Protein AF-A0A2N3AWU5-F1 (afdb_monomer)

Solvent-accessible surface area (backbone atoms only — not comparable to full-atom values): 9126 Å² total; per-residue (Å²): 116,73,63,78,88,82,87,80,88,85,87,76,92,36,63,52,53,75,45,28,89,83,68,40,27,58,44,68,70,24,52,54,48,39,48,56,48,49,51,52,50,41,50,51,36,56,78,71,67,60,81,89,78,91,39,78,36,46,66,54,46,66,69,16,78,52,20,68,60,54,52,53,60,41,43,76,60,76,43,68,68,44,73,47,54,71,67,56,50,32,52,50,56,42,49,52,49,28,29,72,36,54,77,45,69,53,71,44,73,49,78,43,55,68,30,25,26,36,24,35,32,46,86,62,41,76,68,63,72,50,78,29,78,61,2,68,70,42,49,62,69,46,50,74,67,45,70,73,44,24,52,56,49,48,55,65,57,74,107

pLDDT: mean 89.47, std 7.54, range [54.09, 98.12]

Nearest PDB structures (foldseek):
  8gtz-assembly1_A  TM=9.332E-01  e=5.824E-15  Zymomonas mobilis
  8gty-assembly1_A  TM=9.233E-01  e=9.836E-14  Zymomonas mobilis subsp. mobilis ZM4 = ATCC 31821
  6pc0-assembly1_A  TM=8.530E-01  e=5.676E-10  Helicobacter pylori G27
  1t6c-assembly1_A  TM=7.756E-01  e=9.342E-11  Aquifex aeolicus VF5
  1t6d-assembly2_B  TM=7.181E-01  e=3.303E-10  Aquifex aeolicus VF5

Secondary structure (DSSP, 8-state):
-PPPPPS--------TTTTHHHHSS--HHHHHHHHHHHHHHHHHHHHTT-----EEE-HHHHHSTTHHHHHHHHHTTT--EEEPPHHHHHHHHHHHHHHH-TT--EEEEEE-SS-EEEEEEETTEEEEEEEES--TTTHHHHTTTHHHHHHHHHHHHH-

Sequence (159 aa):
MRAPTVLLNEKVTAKLGRDIASTGRLADEAMALALRGLRRFALLLSDLGITDIETVATAAVRDAANGPEFVAQLQAIGLQPRVITGEQEALLSAHGVIGAFPQARGIVADLGGGSLELVRVSGGQTDSASTLPLGTLRLPDHRKGGRAEMDKSLDKAIR

Mean predicted aligned error: 5.69 Å

Radius of gyration: 17.68 Å; Cα contacts (8 Å, |Δi|>4): 243; chains: 1; bounding box: 48×20×42 Å

Foldseek 3Di:
DADDDDPDDDDFDLVQQQCCVPPLAGDPSSLVSVLVVLLVVLVVCVVVVPDDDAAEDEDSLVRHPCSVVSQVSSVVSPDNYDYDDLQVVLVVQQLVCCNNPVQDADWDWDAAQQWIKIWGDHNSDTDDIDIFRHHPSCLVVLCPPHDVSNVVVVVVRVD

Structure (mmCIF, N/CA/C/O backbone):
data_AF-A0A2N3AWU5-F1
#
_entry.id   AF-A0A2N3AWU5-F1
#
loop_
_atom_site.group_PDB
_atom_site.id
_atom_site.type_symbol
_atom_site.label_atom_id
_atom_site.label_alt_id
_atom_site.label_comp_id
_atom_site.label_asym_id
_atom_site.label_entity_id
_atom_site.label_seq_id
_atom_site.pdbx_PDB_ins_code
_atom_site.Cartn_x
_atom_site.Cartn_y
_atom_site.Cartn_z
_atom_site.occupancy
_atom_site.B_iso_or_equiv
_atom_site.auth_seq_id
_atom_site.auth_comp_id
_atom_site.auth_asym_id
_atom_site.auth_atom_id
_atom_site.pdbx_PDB_model_num
ATOM 1 N N . MET A 1 1 ? 3.331 2.533 22.662 1.00 54.09 1 MET A N 1
ATOM 2 C CA . MET A 1 1 ? 2.045 2.059 22.108 1.00 54.09 1 MET A CA 1
ATOM 3 C C . MET A 1 1 ? 2.256 0.621 21.651 1.00 54.09 1 MET A C 1
ATOM 5 O O . MET A 1 1 ? 3.306 0.362 21.082 1.00 54.09 1 MET A O 1
ATOM 9 N N . ARG A 1 2 ? 1.367 -0.319 21.993 1.00 67.44 2 ARG A N 1
ATOM 10 C CA . ARG A 1 2 ? 1.403 -1.695 21.461 1.00 67.44 2 ARG A CA 1
ATOM 11 C C . ARG A 1 2 ? 0.393 -1.791 20.323 1.00 67.44 2 ARG A C 1
ATOM 13 O O . ARG A 1 2 ? -0.640 -1.128 20.403 1.00 67.44 2 ARG A O 1
ATOM 20 N N . ALA A 1 3 ? 0.689 -2.597 19.306 1.00 77.38 3 ALA A N 1
ATOM 21 C CA . ALA A 1 3 ? -0.260 -2.894 18.239 1.00 77.38 3 ALA A CA 1
ATOM 22 C C . ALA A 1 3 ? -1.611 -3.376 18.823 1.00 77.38 3 ALA A C 1
ATOM 24 O O . ALA A 1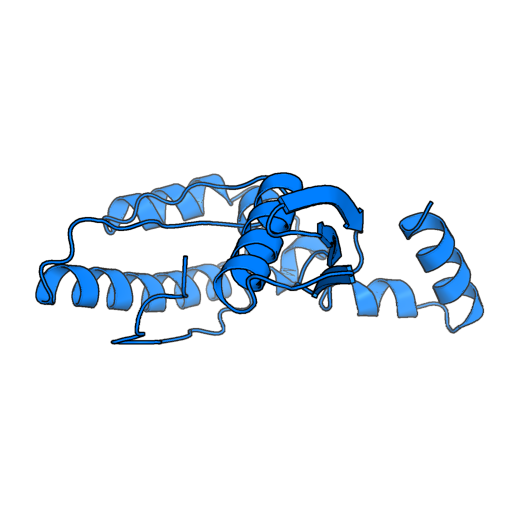 3 ? -1.606 -4.154 19.785 1.00 77.38 3 ALA A O 1
ATOM 25 N N . PRO A 1 4 ? -2.751 -2.904 18.288 1.00 85.31 4 PRO A N 1
ATOM 26 C CA . PRO A 1 4 ? -4.070 -3.308 18.761 1.00 85.31 4 PRO A CA 1
ATOM 27 C C . PRO A 1 4 ? -4.334 -4.794 18.486 1.00 85.31 4 PRO A C 1
ATOM 29 O O . PRO A 1 4 ? -3.723 -5.405 17.606 1.00 85.31 4 PRO A O 1
ATOM 32 N N . THR A 1 5 ? -5.270 -5.385 19.230 1.00 90.25 5 THR A N 1
ATOM 33 C CA . THR A 1 5 ? -5.738 -6.750 18.963 1.00 90.25 5 THR A CA 1
ATOM 34 C C . THR A 1 5 ? -6.504 -6.791 17.644 1.00 90.25 5 THR A C 1
ATOM 36 O O . THR A 1 5 ? -7.448 -6.032 17.437 1.00 90.25 5 THR A O 1
ATOM 39 N N . VAL A 1 6 ? -6.117 -7.710 16.762 1.00 92.25 6 VAL A N 1
ATOM 40 C CA . VAL A 1 6 ? -6.787 -7.926 15.477 1.00 92.25 6 VAL A CA 1
ATOM 41 C C . VAL A 1 6 ? -8.029 -8.791 15.692 1.00 92.25 6 VAL A C 1
ATOM 43 O O . VAL A 1 6 ? -7.907 -9.941 16.106 1.00 92.25 6 VAL A O 1
ATOM 46 N N . LEU A 1 7 ? -9.214 -8.245 15.403 1.00 93.44 7 LEU A N 1
ATOM 47 C CA . LEU A 1 7 ? -10.487 -8.981 15.469 1.00 93.44 7 LEU A CA 1
ATOM 48 C C . LEU A 1 7 ? -10.808 -9.713 14.159 1.00 93.44 7 LEU A C 1
ATOM 50 O O . LEU A 1 7 ? -11.273 -10.849 14.180 1.00 93.44 7 LEU A O 1
ATOM 54 N N . LEU A 1 8 ? -10.538 -9.072 13.020 1.00 92.94 8 LEU A N 1
ATOM 55 C CA . LEU A 1 8 ? -10.765 -9.613 11.683 1.00 92.94 8 LEU A CA 1
ATOM 56 C C . LEU A 1 8 ? -9.601 -9.217 10.771 1.00 92.94 8 LEU A C 1
ATOM 58 O O . LEU A 1 8 ? -9.106 -8.094 10.845 1.00 92.94 8 LEU A O 1
ATOM 62 N N . ASN A 1 9 ? -9.175 -10.133 9.902 1.00 94.75 9 ASN A N 1
ATOM 63 C CA . ASN A 1 9 ? -8.168 -9.869 8.879 1.00 94.75 9 ASN A CA 1
ATOM 64 C C . ASN A 1 9 ? -8.546 -10.613 7.5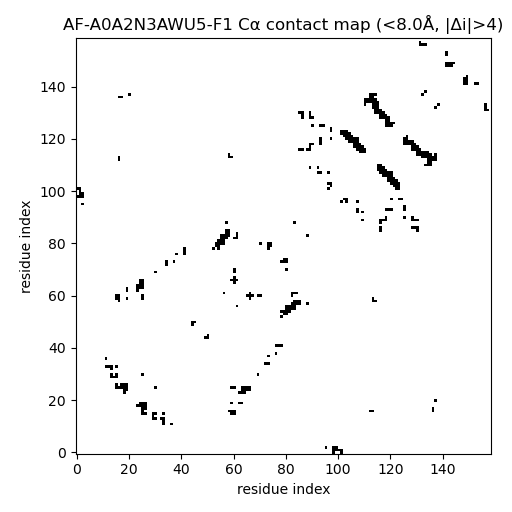91 1.00 94.75 9 ASN A C 1
ATOM 66 O O . ASN A 1 9 ? -8.589 -11.843 7.580 1.00 94.75 9 ASN A O 1
ATOM 70 N N . GLU A 1 10 ? -8.832 -9.876 6.519 1.00 94.94 10 GLU A N 1
ATOM 71 C CA . GLU A 1 10 ? -9.229 -10.427 5.219 1.00 94.94 10 GLU A CA 1
ATOM 72 C C . GLU A 1 10 ? -8.371 -9.809 4.103 1.00 94.94 10 GLU A C 1
ATOM 74 O O . GLU A 1 10 ? -7.988 -8.641 4.164 1.00 94.94 10 GLU A O 1
ATOM 79 N N . LYS A 1 11 ? -8.045 -10.593 3.066 1.00 95.50 11 LYS A N 1
ATOM 80 C CA . LYS A 1 11 ? -7.190 -10.161 1.950 1.00 95.50 11 LYS A CA 1
ATOM 81 C C . LYS A 1 11 ? -7.748 -10.620 0.608 1.00 95.50 11 LYS A C 1
ATOM 83 O O . LYS A 1 11 ? -7.994 -11.805 0.405 1.00 95.50 11 LYS A O 1
ATOM 88 N N . VAL A 1 12 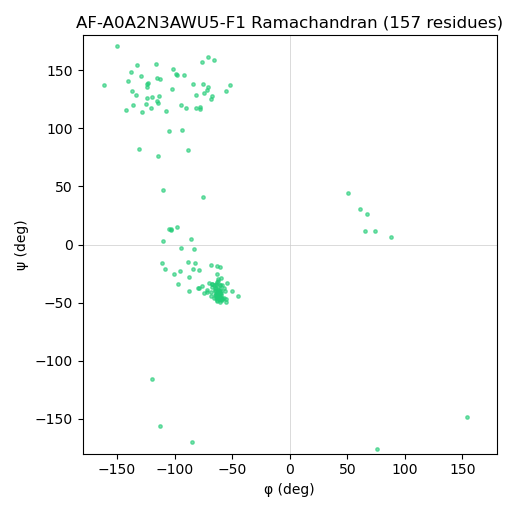? -7.811 -9.695 -0.354 1.00 94.69 12 VAL A N 1
ATOM 89 C CA . VAL A 1 12 ? -8.108 -9.983 -1.767 1.00 94.69 12 VAL A CA 1
ATOM 90 C C . VAL A 1 12 ? -6.887 -9.663 -2.627 1.00 94.69 12 VAL A C 1
ATOM 92 O O . VAL A 1 12 ? -6.405 -8.534 -2.665 1.00 94.69 12 VAL A O 1
ATOM 95 N N . THR A 1 13 ? -6.377 -10.660 -3.353 1.00 92.94 13 THR A N 1
ATOM 96 C CA . THR A 1 13 ? -5.208 -10.486 -4.232 1.00 92.94 13 THR A CA 1
ATOM 97 C C . THR A 1 13 ? -5.654 -10.038 -5.625 1.00 92.94 13 THR A C 1
ATOM 99 O O . THR A 1 13 ? -5.764 -10.849 -6.539 1.00 92.94 13 THR A O 1
ATOM 102 N N . ALA A 1 14 ? -5.915 -8.738 -5.790 1.00 90.50 14 ALA A N 1
ATOM 103 C CA . ALA A 1 14 ? -6.410 -8.176 -7.053 1.00 90.50 14 ALA A CA 1
ATOM 104 C C . ALA A 1 14 ? -5.318 -7.899 -8.105 1.00 90.50 14 ALA A C 1
ATOM 106 O O . ALA A 1 14 ? -5.630 -7.713 -9.276 1.00 90.50 14 ALA A O 1
ATOM 107 N N . LYS A 1 15 ? -4.039 -7.871 -7.694 1.00 87.69 15 LYS A N 1
ATOM 108 C CA . LYS A 1 15 ? -2.887 -7.524 -8.552 1.00 87.69 15 LYS A CA 1
ATOM 109 C C . LYS A 1 15 ? -3.092 -6.205 -9.320 1.00 87.69 15 LYS A C 1
ATOM 111 O O . LYS A 1 15 ? -2.780 -6.117 -10.503 1.00 87.69 15 LYS A O 1
ATOM 116 N N . LEU A 1 16 ? -3.594 -5.179 -8.627 1.00 88.56 16 LEU A N 1
ATOM 117 C CA . LEU A 1 16 ? -4.016 -3.900 -9.214 1.00 88.56 16 LEU A CA 1
ATOM 118 C C . LEU A 1 16 ? -2.915 -3.214 -10.047 1.00 88.56 16 LEU A C 1
ATOM 120 O O . LEU A 1 16 ? -3.203 -2.605 -11.068 1.00 88.56 16 LEU A O 1
ATOM 124 N N . GLY A 1 17 ? -1.648 -3.376 -9.650 1.00 84.75 17 GLY A N 1
ATOM 125 C CA . GLY A 1 17 ? -0.497 -2.779 -10.331 1.00 84.75 17 GLY A CA 1
ATOM 126 C C . GLY A 1 17 ? 0.099 -3.563 -11.505 1.00 84.75 17 GLY A C 1
ATOM 127 O O . GLY A 1 17 ? 1.136 -3.146 -12.010 1.00 84.75 17 GLY A O 1
ATOM 128 N N . ARG A 1 18 ? -0.487 -4.696 -11.924 1.00 81.75 18 ARG A N 1
ATOM 129 C CA . ARG A 1 18 ? 0.160 -5.627 -12.875 1.00 81.75 18 ARG A CA 1
ATOM 130 C C . ARG A 1 18 ? 0.494 -5.014 -14.245 1.00 81.75 18 ARG A C 1
ATOM 132 O O . ARG A 1 18 ? 1.565 -5.296 -14.766 1.00 81.75 18 ARG A O 1
ATOM 139 N N . ASP A 1 19 ? -0.382 -4.161 -14.780 1.00 83.56 19 ASP A N 1
ATOM 140 C CA . ASP A 1 19 ? -0.289 -3.650 -16.159 1.00 83.56 19 ASP A CA 1
ATOM 141 C C . ASP A 1 19 ? 0.088 -2.161 -16.209 1.00 83.56 19 ASP A C 1
ATOM 143 O O . ASP A 1 19 ? 0.181 -1.572 -17.283 1.00 83.56 19 ASP A O 1
ATOM 147 N N . ILE A 1 20 ? 0.343 -1.527 -15.059 1.00 84.31 20 ILE A N 1
ATOM 148 C CA . ILE A 1 20 ? 0.645 -0.088 -15.000 1.00 84.31 20 ILE A CA 1
ATOM 149 C C . ILE A 1 20 ? 1.960 0.222 -15.715 1.00 84.31 20 ILE A C 1
ATOM 151 O O . ILE A 1 20 ? 2.051 1.222 -16.418 1.00 84.31 20 ILE A O 1
ATOM 155 N N . ALA A 1 21 ? 2.974 -0.636 -15.570 1.00 78.06 21 ALA A N 1
ATOM 156 C CA . ALA A 1 21 ? 4.283 -0.408 -16.181 1.00 78.06 21 ALA A CA 1
ATOM 157 C C . ALA A 1 21 ? 4.223 -0.366 -17.720 1.00 78.06 21 ALA A C 1
ATOM 159 O O . ALA A 1 21 ? 5.001 0.356 -18.337 1.00 78.06 21 ALA A O 1
ATOM 160 N N . SER A 1 22 ? 3.300 -1.115 -18.331 1.00 82.94 22 SER A N 1
ATOM 161 C CA . SER A 1 22 ? 3.139 -1.193 -19.786 1.00 82.94 22 SER A CA 1
ATOM 162 C C . SER A 1 22 ? 2.053 -0.262 -20.329 1.00 82.94 22 SER A C 1
ATOM 164 O O . SER A 1 22 ? 2.198 0.250 -21.435 1.00 82.94 22 SER A O 1
ATOM 166 N N . THR A 1 23 ? 0.973 -0.035 -19.577 1.00 89.50 23 THR A N 1
ATOM 167 C CA . THR A 1 23 ? -0.216 0.689 -20.064 1.00 89.50 23 THR A CA 1
ATOM 168 C C . THR A 1 23 ? -0.421 2.058 -19.420 1.00 89.50 23 THR A C 1
ATOM 170 O O . THR A 1 23 ? -1.221 2.851 -19.912 1.00 89.50 23 THR A O 1
ATOM 173 N N . GLY A 1 24 ? 0.244 2.336 -18.295 1.00 89.81 24 GLY A N 1
ATOM 174 C CA . GLY A 1 24 ? -0.024 3.512 -17.463 1.00 89.81 24 GLY A CA 1
ATOM 175 C C . GLY A 1 24 ? -1.415 3.512 -16.817 1.00 89.81 24 GLY A C 1
ATOM 176 O O . GLY A 1 24 ? -1.857 4.545 -16.316 1.00 89.81 24 GLY A O 1
ATOM 177 N N . ARG A 1 25 ? -2.140 2.386 -16.853 1.00 95.44 25 ARG A N 1
ATOM 178 C CA . ARG A 1 25 ? -3.528 2.269 -16.392 1.00 95.44 25 ARG A CA 1
ATOM 179 C C . ARG A 1 25 ? -3.716 1.041 -15.507 1.00 95.44 25 ARG A C 1
ATOM 181 O O . ARG A 1 25 ? -2.998 0.048 -15.611 1.00 95.44 25 ARG A O 1
ATOM 188 N N . LEU A 1 26 ? -4.717 1.113 -14.637 1.00 94.25 26 LEU A N 1
ATOM 189 C CA . LEU A 1 26 ? -5.273 -0.045 -13.953 1.00 94.25 26 LEU A CA 1
ATOM 190 C C . LEU A 1 26 ? -6.069 -0.874 -14.962 1.00 94.25 26 LEU A C 1
ATOM 192 O O . LEU A 1 26 ? -6.886 -0.318 -15.696 1.00 94.25 26 LEU A O 1
ATOM 196 N N . ALA A 1 27 ? -5.854 -2.188 -14.973 1.00 93.88 27 ALA A N 1
ATOM 197 C CA . ALA A 1 27 ? -6.636 -3.094 -15.804 1.00 93.88 27 ALA A CA 1
ATOM 198 C C . ALA A 1 27 ? -8.068 -3.239 -15.270 1.00 93.88 27 ALA A C 1
ATOM 200 O O . ALA A 1 27 ? -8.261 -3.466 -14.071 1.00 93.88 27 ALA A O 1
ATOM 201 N N . ASP A 1 28 ? -9.056 -3.195 -16.164 1.00 94.88 28 ASP A N 1
ATOM 202 C CA . ASP A 1 28 ? -10.483 -3.228 -15.811 1.00 94.88 28 ASP A CA 1
ATOM 203 C C . ASP A 1 28 ? -10.849 -4.465 -14.978 1.00 94.88 28 ASP A C 1
ATOM 205 O O . ASP A 1 28 ? -11.568 -4.380 -13.983 1.00 94.88 28 ASP A O 1
ATOM 209 N N . GLU A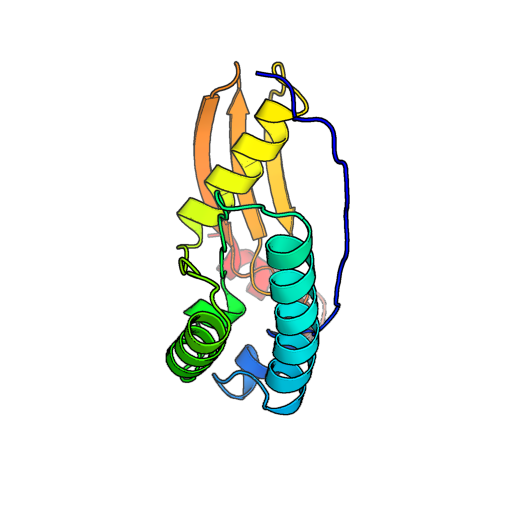 1 29 ? -10.287 -5.626 -15.317 1.00 95.25 29 GLU A N 1
ATOM 210 C CA . GLU A 1 29 ? -10.508 -6.875 -14.579 1.00 95.25 29 GLU A CA 1
ATOM 211 C C . GLU A 1 29 ? -9.953 -6.811 -13.148 1.00 95.25 29 GLU A C 1
ATOM 213 O O . GLU A 1 29 ? -10.560 -7.349 -12.215 1.00 95.25 29 GLU A O 1
ATOM 218 N N . ALA A 1 30 ? -8.802 -6.152 -12.965 1.00 93.88 30 ALA A N 1
ATOM 219 C CA . ALA A 1 30 ? -8.166 -5.981 -11.664 1.00 93.88 30 ALA A CA 1
ATOM 220 C C . ALA A 1 30 ? -8.947 -4.980 -10.800 1.00 93.88 30 ALA A C 1
ATOM 222 O O . ALA A 1 30 ? -9.177 -5.252 -9.619 1.00 93.88 30 ALA A O 1
ATOM 223 N N . MET A 1 31 ? -9.424 -3.878 -11.394 1.00 96.56 31 MET A N 1
ATOM 224 C CA . MET A 1 31 ? -10.337 -2.934 -10.738 1.00 96.56 31 MET A CA 1
ATOM 225 C C . MET A 1 31 ? -11.638 -3.623 -10.326 1.00 96.56 31 MET A C 1
ATOM 227 O O . MET A 1 31 ? -12.044 -3.518 -9.171 1.00 96.56 31 MET A O 1
ATOM 231 N N . ALA A 1 32 ? -12.260 -4.394 -11.223 1.00 96.50 32 ALA A N 1
ATOM 232 C CA . ALA A 1 32 ? -13.498 -5.110 -10.934 1.00 96.50 32 ALA A CA 1
ATOM 233 C C . ALA A 1 32 ? -13.323 -6.130 -9.798 1.00 96.50 32 ALA A C 1
ATOM 235 O O . ALA A 1 32 ? -14.190 -6.249 -8.930 1.00 96.50 32 ALA A O 1
ATOM 236 N N . LEU A 1 33 ? -12.203 -6.861 -9.770 1.00 97.06 33 LEU A N 1
ATOM 237 C CA . LEU A 1 33 ? -11.888 -7.798 -8.689 1.00 97.06 33 LEU A CA 1
ATOM 238 C C . LEU A 1 33 ? -11.655 -7.079 -7.352 1.00 97.06 33 LEU A C 1
ATOM 240 O O . LEU A 1 33 ? -12.213 -7.501 -6.338 1.00 97.06 33 LEU A O 1
ATOM 244 N N . ALA A 1 34 ? -10.880 -5.991 -7.350 1.00 96.75 34 ALA A N 1
ATOM 245 C CA . ALA A 1 34 ? -10.649 -5.180 -6.157 1.00 96.75 34 ALA A CA 1
ATOM 246 C C . ALA A 1 34 ? -11.959 -4.587 -5.620 1.00 96.75 34 ALA A C 1
ATOM 248 O O . ALA A 1 34 ? -12.246 -4.706 -4.431 1.00 96.75 34 ALA A O 1
ATOM 249 N N . LEU A 1 35 ? -12.794 -4.027 -6.499 1.00 97.50 35 LEU A N 1
ATOM 250 C CA . LEU A 1 35 ? -14.066 -3.409 -6.135 1.00 97.50 35 LEU A CA 1
ATOM 251 C C . LEU A 1 35 ? -15.055 -4.423 -5.548 1.00 97.50 35 LEU A C 1
ATOM 253 O O . LEU A 1 35 ? -15.755 -4.105 -4.591 1.00 97.50 35 LEU A O 1
ATOM 257 N N . ARG A 1 36 ? -15.097 -5.662 -6.063 1.00 97.62 36 ARG A N 1
ATOM 258 C CA . ARG A 1 36 ? -15.898 -6.738 -5.448 1.00 97.62 36 ARG A CA 1
ATOM 259 C C . ARG A 1 36 ? -15.454 -7.028 -4.013 1.00 97.62 36 ARG A C 1
ATOM 261 O O . ARG A 1 36 ? -16.306 -7.141 -3.136 1.00 97.62 36 ARG A O 1
ATOM 268 N N . GLY A 1 37 ? -14.145 -7.121 -3.773 1.00 97.69 37 GLY A N 1
ATOM 269 C CA . GLY A 1 37 ? -13.592 -7.322 -2.431 1.00 97.69 37 GLY A CA 1
ATOM 270 C C . GLY A 1 37 ? -13.900 -6.161 -1.487 1.00 97.69 37 GLY A C 1
ATOM 271 O O . GLY A 1 37 ? -14.404 -6.364 -0.387 1.00 97.69 37 GLY A O 1
ATOM 272 N N . LEU A 1 38 ? -13.678 -4.931 -1.948 1.00 97.75 38 LEU A N 1
ATOM 273 C CA . LEU A 1 38 ? -13.888 -3.724 -1.148 1.00 97.75 38 LEU A CA 1
ATOM 274 C C . LEU A 1 38 ? -15.367 -3.470 -0.836 1.00 97.75 38 LEU A C 1
ATOM 276 O O . LEU A 1 38 ? -15.677 -3.044 0.270 1.00 97.75 38 LEU A O 1
ATOM 280 N N . ARG A 1 39 ? -16.294 -3.810 -1.744 1.00 97.81 39 ARG A N 1
ATOM 281 C CA . ARG A 1 39 ? -17.740 -3.799 -1.450 1.00 97.81 39 ARG A CA 1
ATOM 282 C C . ARG A 1 39 ? -18.091 -4.735 -0.303 1.00 97.81 39 ARG A C 1
ATOM 284 O O . ARG A 1 39 ? -18.851 -4.357 0.579 1.00 97.81 39 ARG A O 1
ATOM 291 N N . ARG A 1 40 ? -17.522 -5.941 -0.295 1.00 97.44 40 ARG A N 1
ATOM 292 C CA . ARG A 1 40 ? -17.702 -6.879 0.815 1.00 97.44 40 ARG A CA 1
ATOM 293 C C . ARG A 1 40 ? -17.142 -6.306 2.120 1.00 97.44 40 ARG A C 1
ATOM 295 O O . ARG A 1 40 ? -17.804 -6.424 3.142 1.00 97.44 40 ARG A O 1
ATOM 302 N N . PHE A 1 41 ? -15.974 -5.664 2.092 1.00 97.25 41 PHE A N 1
ATOM 303 C CA . PHE A 1 41 ? -15.400 -5.044 3.292 1.00 97.25 41 PHE A CA 1
ATOM 304 C C . PHE A 1 41 ? -16.270 -3.895 3.81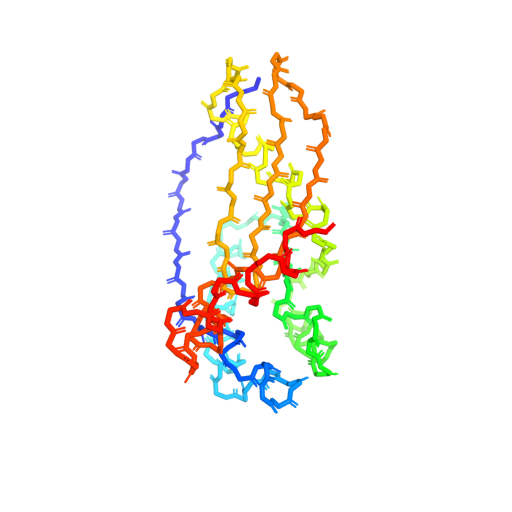0 1.00 97.25 41 PHE A C 1
ATOM 306 O O . PHE A 1 41 ? -16.533 -3.840 5.005 1.00 97.25 41 PHE A O 1
ATOM 313 N N . ALA A 1 42 ? -16.774 -3.032 2.924 1.00 96.94 42 ALA A N 1
ATOM 314 C CA . ALA A 1 42 ? -17.684 -1.947 3.291 1.00 96.94 42 ALA A CA 1
ATOM 315 C C . ALA A 1 42 ? -18.978 -2.471 3.940 1.00 96.94 42 ALA A C 1
ATOM 317 O O . ALA A 1 42 ? -19.407 -1.938 4.960 1.00 96.94 42 ALA A O 1
ATOM 318 N N . LEU A 1 43 ? -19.555 -3.556 3.406 1.00 96.56 43 LEU A N 1
ATOM 319 C CA . LEU A 1 43 ? -20.714 -4.221 4.011 1.00 96.56 43 LEU A CA 1
ATOM 320 C C . LEU A 1 43 ? -20.395 -4.762 5.411 1.00 96.56 43 LEU A C 1
ATOM 322 O O . LEU A 1 43 ? -21.142 -4.495 6.342 1.00 96.56 43 LEU A O 1
ATOM 326 N N . LEU A 1 44 ? -19.261 -5.451 5.585 1.00 96.50 44 LEU A N 1
ATOM 327 C CA . LEU A 1 44 ? -18.850 -5.969 6.896 1.00 96.50 44 LEU A CA 1
ATOM 328 C C . LEU A 1 44 ? -18.643 -4.851 7.925 1.00 96.50 44 LEU A C 1
ATOM 330 O O . LEU A 1 44 ? -19.069 -4.989 9.067 1.00 96.50 44 LEU A O 1
ATOM 334 N N . LEU A 1 45 ? -18.000 -3.747 7.533 1.00 96.12 45 LEU A N 1
ATOM 335 C CA . LEU A 1 45 ? -17.791 -2.594 8.413 1.00 96.12 45 LEU A CA 1
ATOM 336 C C . LEU A 1 45 ? -19.127 -1.962 8.825 1.00 96.12 45 LEU A C 1
ATOM 338 O O . LEU A 1 45 ? -19.313 -1.659 10.002 1.00 96.12 45 LEU A O 1
ATOM 342 N N . SER A 1 46 ? -20.066 -1.835 7.881 1.00 95.75 46 SER A N 1
ATOM 343 C CA . SER A 1 46 ? -21.422 -1.342 8.142 1.00 95.75 46 SER A CA 1
ATOM 344 C C . SER A 1 46 ? -22.202 -2.266 9.082 1.00 95.75 46 SER A C 1
ATOM 346 O O . SER A 1 46 ? -22.776 -1.791 10.058 1.00 95.75 46 SER A O 1
ATOM 348 N N . ASP A 1 47 ? -22.206 -3.577 8.825 1.00 96.50 47 ASP A N 1
ATOM 349 C CA . ASP A 1 47 ? -22.933 -4.567 9.634 1.00 96.50 47 ASP A CA 1
ATOM 350 C C . ASP A 1 47 ? -22.402 -4.639 11.074 1.00 96.50 47 ASP A C 1
ATOM 352 O O . ASP A 1 47 ? -23.158 -4.880 12.015 1.00 96.50 47 ASP A O 1
ATOM 356 N N . LEU A 1 48 ? -21.102 -4.397 11.259 1.00 96.12 48 LEU A N 1
ATOM 357 C CA . LEU A 1 48 ? -20.454 -4.332 12.571 1.00 96.12 48 LEU A CA 1
ATOM 358 C C . LEU A 1 48 ? -20.586 -2.958 13.253 1.00 96.12 48 LEU A C 1
ATOM 360 O O . LEU A 1 48 ? -20.127 -2.804 14.384 1.00 96.12 48 LEU A O 1
ATOM 364 N N . GLY A 1 49 ? -21.186 -1.962 12.592 1.00 96.56 49 GLY A N 1
ATOM 365 C CA . GLY A 1 49 ? -21.341 -0.607 13.128 1.00 96.56 49 GLY A CA 1
ATOM 366 C C . GLY A 1 49 ? -20.022 0.159 13.289 1.00 96.56 49 GLY A C 1
ATOM 367 O O . GLY A 1 49 ? -19.928 1.039 14.144 1.00 96.56 49 GLY A O 1
ATOM 368 N N . ILE A 1 50 ? -18.992 -0.174 12.505 1.00 96.56 50 ILE A N 1
ATOM 369 C CA . ILE A 1 50 ? -17.692 0.506 12.545 1.00 96.56 50 ILE A CA 1
ATOM 370 C C . ILE A 1 50 ? -17.793 1.832 11.790 1.00 96.56 50 ILE A C 1
ATOM 372 O O . ILE A 1 50 ? -18.051 1.851 10.590 1.00 96.56 50 ILE A O 1
ATOM 376 N N . THR A 1 51 ? -17.566 2.943 12.490 1.00 93.88 51 THR A N 1
ATOM 377 C CA . THR A 1 51 ? -17.663 4.298 11.916 1.00 93.88 51 THR A CA 1
ATOM 378 C C . THR A 1 51 ? -16.314 4.986 11.727 1.00 93.88 51 THR A C 1
ATOM 380 O O . THR A 1 51 ? -16.220 5.920 10.937 1.00 93.88 51 THR A O 1
ATOM 383 N N . ASP A 1 52 ? -15.281 4.552 12.452 1.00 95.88 52 ASP A N 1
ATOM 384 C CA . ASP A 1 52 ? -13.917 5.068 12.321 1.00 95.88 52 ASP A CA 1
ATOM 385 C C . ASP A 1 52 ? -13.140 4.185 11.336 1.00 95.88 52 ASP A C 1
ATOM 387 O O . ASP A 1 52 ? -12.734 3.066 11.664 1.00 95.88 52 ASP A O 1
ATOM 391 N N . ILE A 1 53 ? -13.047 4.643 10.085 1.00 96.06 53 ILE A N 1
ATOM 392 C CA . ILE A 1 53 ? -12.520 3.867 8.960 1.00 96.06 53 ILE A CA 1
ATOM 393 C C . ILE A 1 53 ? -11.441 4.681 8.251 1.00 96.06 53 ILE A C 1
ATOM 395 O O . ILE A 1 53 ? -11.728 5.660 7.565 1.00 96.06 53 ILE A O 1
ATOM 399 N N . GLU A 1 54 ? -10.206 4.194 8.311 1.00 95.69 54 GLU A N 1
ATOM 400 C CA . GLU A 1 54 ? -9.109 4.682 7.478 1.00 95.69 54 GLU A CA 1
ATOM 401 C C . GLU A 1 54 ? -8.979 3.806 6.227 1.00 95.69 54 GLU A C 1
ATOM 403 O O . GLU A 1 54 ? -8.740 2.600 6.309 1.00 95.69 54 GLU A O 1
ATOM 408 N N . THR A 1 55 ? -9.120 4.412 5.046 1.00 96.69 55 THR A N 1
ATOM 409 C CA . THR A 1 55 ? -8.868 3.747 3.759 1.00 96.69 55 THR A CA 1
ATOM 410 C C . THR A 1 55 ? -7.667 4.395 3.085 1.00 96.69 55 THR A C 1
ATOM 412 O O . THR A 1 55 ? -7.629 5.609 2.899 1.00 96.69 55 THR A O 1
ATOM 415 N N . VAL A 1 56 ? -6.690 3.591 2.674 1.00 95.88 56 VAL A N 1
ATOM 416 C CA . VAL A 1 56 ? -5.447 4.073 2.057 1.00 95.88 56 VAL A CA 1
ATOM 417 C C . VAL A 1 56 ? -5.251 3.421 0.692 1.00 95.88 56 VAL A C 1
ATOM 419 O O . VAL A 1 56 ? -5.480 2.223 0.527 1.00 95.88 56 VAL A O 1
ATOM 422 N N . ALA A 1 57 ? -4.810 4.212 -0.285 1.00 94.06 57 ALA A N 1
ATOM 423 C CA . ALA A 1 57 ? -4.434 3.754 -1.617 1.00 94.06 57 ALA A CA 1
ATOM 424 C C . ALA A 1 57 ? -2.993 4.176 -1.939 1.00 94.06 57 ALA A C 1
ATOM 426 O O . ALA A 1 57 ? -2.596 5.311 -1.677 1.00 94.06 57 ALA A O 1
ATOM 427 N N . THR A 1 58 ? -2.210 3.260 -2.507 1.00 90.25 58 THR A N 1
ATOM 428 C CA . THR A 1 58 ? -0.757 3.422 -2.676 1.00 90.25 58 THR A CA 1
ATOM 429 C C . THR A 1 58 ? -0.359 3.554 -4.151 1.00 90.25 58 THR A C 1
ATOM 431 O O . THR A 1 58 ? -1.173 3.958 -4.989 1.00 90.25 58 THR A O 1
ATOM 434 N N . ALA A 1 59 ? 0.895 3.220 -4.481 1.00 85.88 59 ALA A N 1
ATOM 435 C CA . ALA A 1 59 ? 1.523 3.431 -5.785 1.00 85.88 59 ALA A CA 1
ATOM 436 C C . ALA A 1 59 ? 0.663 3.048 -6.995 1.00 85.88 59 ALA A C 1
ATOM 438 O O . ALA A 1 59 ? 0.564 3.822 -7.940 1.00 85.88 59 ALA A O 1
ATOM 439 N N . ALA A 1 60 ? -0.015 1.897 -6.965 1.00 88.56 60 ALA A N 1
ATOM 440 C CA . ALA A 1 60 ? -0.807 1.456 -8.111 1.00 88.56 60 ALA A CA 1
ATOM 441 C C . ALA A 1 60 ? -1.933 2.443 -8.474 1.00 88.56 60 ALA A C 1
ATOM 443 O O . ALA A 1 60 ? -2.147 2.741 -9.642 1.00 88.56 60 ALA A O 1
ATOM 444 N N . VAL A 1 61 ? -2.646 2.969 -7.478 1.00 93.94 61 VAL A N 1
ATOM 445 C CA . VAL A 1 61 ? -3.741 3.921 -7.715 1.00 93.94 61 VAL A CA 1
ATOM 446 C C . VAL A 1 61 ? -3.190 5.317 -7.992 1.00 93.94 61 VAL A C 1
ATOM 448 O O . VAL A 1 61 ? -3.726 6.018 -8.841 1.00 93.94 61 VAL A O 1
ATOM 451 N N . ARG A 1 62 ? -2.110 5.711 -7.310 1.00 92.44 62 ARG A N 1
ATOM 452 C CA . ARG A 1 62 ? -1.461 7.015 -7.493 1.00 92.44 62 ARG A CA 1
ATOM 453 C C . ARG A 1 62 ? -0.887 7.199 -8.899 1.00 92.44 62 ARG A C 1
ATOM 455 O O . ARG A 1 62 ? -1.037 8.269 -9.475 1.00 92.44 62 ARG A O 1
ATOM 462 N N . ASP A 1 63 ? -0.221 6.173 -9.421 1.00 89.12 63 ASP A N 1
ATOM 463 C CA . ASP A 1 63 ? 0.575 6.277 -10.647 1.00 89.12 63 ASP A CA 1
ATOM 464 C C . ASP A 1 63 ? -0.260 6.003 -11.916 1.00 89.12 63 ASP A C 1
ATOM 466 O O . ASP A 1 63 ? 0.178 6.302 -13.027 1.00 89.12 63 ASP A O 1
ATOM 470 N N . ALA A 1 64 ? -1.456 5.422 -11.780 1.00 93.31 64 ALA A N 1
ATOM 471 C CA . ALA A 1 64 ? -2.312 5.083 -12.912 1.00 93.31 64 ALA A CA 1
ATOM 472 C C . ALA A 1 64 ? -3.166 6.269 -13.386 1.00 93.31 64 ALA A C 1
ATOM 474 O O . ALA A 1 64 ? -3.818 6.947 -12.593 1.00 93.31 64 ALA A O 1
ATOM 475 N N . ALA A 1 65 ? -3.278 6.447 -14.705 1.00 96.38 65 ALA A N 1
ATOM 476 C CA . ALA A 1 65 ? -4.070 7.523 -15.306 1.00 96.38 65 ALA A CA 1
ATOM 477 C C . ALA A 1 65 ? -5.576 7.446 -14.968 1.00 96.38 65 ALA A C 1
ATOM 479 O O . ALA A 1 65 ? -6.246 8.472 -14.898 1.00 96.38 65 ALA A O 1
ATOM 480 N N . ASN A 1 66 ? -6.113 6.241 -14.742 1.00 97.44 66 ASN A N 1
ATOM 481 C CA . ASN A 1 66 ? -7.485 5.995 -14.271 1.00 97.44 66 ASN A CA 1
ATOM 482 C C . ASN A 1 66 ? -7.580 5.755 -12.750 1.00 97.44 66 ASN A C 1
ATOM 484 O O . ASN A 1 66 ? -8.608 5.301 -12.255 1.00 97.44 66 ASN A O 1
ATOM 488 N N . GLY A 1 67 ? -6.538 6.091 -11.986 1.00 96.88 67 GLY A N 1
ATOM 489 C CA . GLY A 1 67 ? -6.570 6.081 -10.523 1.00 96.88 67 GLY A CA 1
ATOM 490 C C . GLY A 1 67 ? -7.698 6.928 -9.915 1.00 96.88 67 GLY A C 1
ATOM 491 O O . GLY A 1 67 ? -8.429 6.412 -9.066 1.00 96.88 67 GLY A O 1
ATOM 492 N N . PRO A 1 68 ? -7.917 8.184 -10.363 1.00 97.81 68 PRO A N 1
ATOM 493 C CA . PRO A 1 68 ? -9.008 9.024 -9.860 1.00 97.81 68 PRO A CA 1
ATOM 494 C C . PRO A 1 68 ? -10.404 8.430 -10.092 1.00 97.81 68 PRO A C 1
ATOM 496 O O . PRO A 1 68 ? -11.282 8.555 -9.242 1.00 97.81 68 PRO A O 1
ATOM 499 N N . GLU A 1 69 ? -10.602 7.738 -11.215 1.00 97.88 69 GLU A N 1
ATOM 500 C CA . GLU A 1 69 ? -11.849 7.023 -11.500 1.00 97.88 69 GLU A CA 1
ATOM 501 C C . GLU A 1 69 ? -12.070 5.891 -10.491 1.00 97.88 69 GLU A C 1
ATOM 503 O O . GLU A 1 69 ? -13.152 5.762 -9.920 1.00 97.88 69 GLU A O 1
ATOM 508 N N . PHE A 1 70 ? -11.031 5.097 -10.219 1.00 97.81 70 PHE A N 1
ATOM 509 C CA . PHE A 1 70 ? -11.111 4.035 -9.222 1.00 97.81 70 PHE A CA 1
ATOM 510 C C . PHE A 1 70 ? -11.409 4.594 -7.823 1.00 97.81 70 PHE A C 1
ATOM 512 O O . PHE A 1 70 ? -12.263 4.057 -7.124 1.00 97.81 70 PHE A O 1
ATO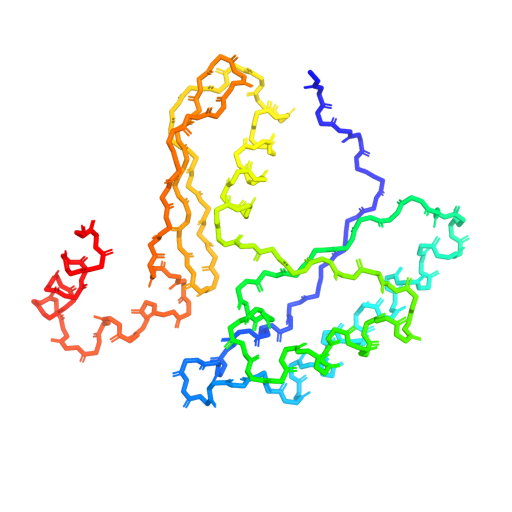M 519 N N . VAL A 1 71 ? -10.786 5.715 -7.440 1.00 98.12 71 VAL A N 1
ATOM 520 C CA . VAL A 1 71 ? -11.080 6.428 -6.183 1.00 98.12 71 VAL A CA 1
ATOM 521 C C . VAL A 1 71 ? -12.556 6.823 -6.092 1.00 98.12 71 VAL A C 1
ATOM 523 O O . VAL A 1 71 ? -13.187 6.554 -5.070 1.00 98.12 71 VAL A O 1
ATOM 526 N N . ALA A 1 72 ? -13.134 7.377 -7.160 1.00 98.06 72 ALA A N 1
ATOM 527 C CA . ALA A 1 72 ? -14.554 7.725 -7.192 1.00 98.06 72 ALA A CA 1
ATOM 528 C C . ALA A 1 72 ? -15.464 6.491 -7.026 1.00 98.06 72 ALA A C 1
ATOM 530 O O . ALA A 1 72 ? -16.471 6.548 -6.318 1.00 98.06 72 ALA A O 1
ATOM 531 N N . GLN A 1 73 ? -15.097 5.344 -7.613 1.00 98.00 73 GLN A N 1
ATOM 532 C CA . GLN A 1 73 ? -15.832 4.086 -7.419 1.00 98.00 73 GLN A CA 1
ATOM 533 C C . GLN A 1 73 ? -15.782 3.593 -5.962 1.00 98.00 73 GLN A C 1
ATOM 535 O O . GLN A 1 73 ? -16.762 3.018 -5.486 1.00 98.00 73 GLN A O 1
ATOM 540 N N . LEU A 1 74 ? -14.674 3.822 -5.245 1.00 97.75 74 LEU A N 1
ATOM 541 C CA . LEU A 1 74 ? -14.555 3.500 -3.817 1.00 97.75 74 LEU A CA 1
ATOM 542 C C . LEU A 1 74 ? -15.387 4.447 -2.938 1.00 97.75 74 LEU A C 1
ATOM 544 O O . LEU A 1 74 ? -16.049 3.996 -2.004 1.00 97.75 74 LEU A O 1
ATOM 548 N N . GLN A 1 75 ? -15.424 5.735 -3.278 1.00 97.56 75 GLN A N 1
ATOM 549 C CA . GLN A 1 75 ? -16.284 6.718 -2.610 1.00 97.56 75 GLN A CA 1
ATOM 550 C C . GLN A 1 75 ? -17.767 6.381 -2.755 1.00 97.56 75 GLN A C 1
ATOM 552 O O . GLN A 1 75 ? -18.520 6.459 -1.785 1.00 97.56 75 GLN A O 1
ATOM 557 N N . ALA A 1 76 ? -18.180 5.908 -3.932 1.00 97.31 76 ALA A N 1
ATOM 558 C CA . ALA A 1 76 ? -19.556 5.486 -4.184 1.00 97.31 76 ALA A CA 1
ATOM 559 C C . ALA A 1 76 ? -20.010 4.282 -3.334 1.00 97.31 76 ALA A C 1
ATOM 561 O O . ALA A 1 76 ? -21.210 4.054 -3.201 1.00 97.31 76 ALA A O 1
ATOM 562 N N . ILE A 1 77 ? -19.078 3.511 -2.760 1.00 96.31 77 ILE A N 1
ATOM 563 C CA . ILE A 1 77 ? -19.381 2.385 -1.859 1.00 96.31 77 ILE A CA 1
ATOM 564 C C . ILE A 1 77 ? -19.140 2.727 -0.380 1.00 96.31 77 ILE A C 1
ATOM 566 O O . ILE A 1 77 ? -19.113 1.826 0.453 1.00 96.31 77 ILE A O 1
ATOM 570 N N . GLY A 1 78 ? -18.966 4.012 -0.053 1.00 94.94 78 GLY A N 1
ATOM 571 C CA . GLY A 1 78 ? -18.850 4.501 1.323 1.00 94.94 78 GLY A CA 1
ATOM 572 C C . GLY A 1 78 ? -17.435 4.502 1.905 1.00 94.94 78 GLY A C 1
ATOM 573 O O . GLY A 1 78 ? -17.276 4.804 3.084 1.00 94.94 78 GLY A O 1
ATOM 574 N N . LEU A 1 79 ? -16.404 4.196 1.112 1.00 97.12 79 LEU A N 1
ATOM 575 C CA . LEU A 1 79 ? -15.008 4.293 1.550 1.00 97.12 79 LEU A CA 1
ATOM 576 C C . LEU A 1 79 ? -14.429 5.669 1.208 1.00 97.12 79 LEU A C 1
ATOM 578 O O . LEU A 1 79 ? -14.726 6.223 0.158 1.00 97.12 79 LEU A O 1
ATOM 582 N N . GLN A 1 80 ? -13.542 6.203 2.045 1.00 96.25 80 GLN A N 1
ATOM 583 C CA . GLN A 1 80 ? -12.865 7.483 1.795 1.00 96.25 80 GLN A CA 1
ATOM 584 C C . GLN A 1 80 ? -11.359 7.259 1.604 1.00 96.25 80 GLN A C 1
ATOM 586 O O . GLN A 1 80 ? -10.578 7.474 2.531 1.00 96.25 80 GLN A O 1
ATOM 591 N N . PRO A 1 81 ? -10.920 6.753 0.435 1.00 96.38 81 PRO A N 1
ATOM 592 C CA . PRO A 1 81 ? -9.518 6.430 0.207 1.00 96.38 81 PRO A CA 1
ATOM 593 C C . PRO A 1 81 ? -8.647 7.688 0.152 1.00 96.38 81 PRO A C 1
ATOM 595 O O . PRO A 1 81 ? -8.841 8.569 -0.686 1.00 96.38 81 PRO A O 1
ATOM 598 N N . ARG A 1 82 ? -7.609 7.722 0.985 1.00 97.00 82 ARG A N 1
ATOM 599 C CA . ARG A 1 82 ? -6.506 8.674 0.871 1.00 97.00 82 ARG A CA 1
ATOM 600 C C . ARG A 1 82 ? -5.408 8.079 -0.003 1.00 97.00 82 ARG A C 1
ATOM 602 O O . ARG A 1 82 ? -4.812 7.060 0.345 1.00 97.00 82 ARG A O 1
ATOM 609 N N . VAL A 1 83 ? -5.138 8.721 -1.139 1.00 96.06 83 VAL A N 1
ATOM 610 C CA . VAL A 1 83 ? -4.000 8.366 -1.996 1.00 96.06 83 VAL A CA 1
ATOM 611 C C . VAL A 1 83 ? -2.736 8.945 -1.371 1.00 96.06 83 VAL A C 1
ATOM 613 O O . VAL A 1 83 ? -2.623 10.162 -1.234 1.00 96.06 83 VAL A O 1
ATOM 616 N N . ILE A 1 84 ? -1.810 8.081 -0.964 1.00 92.88 84 ILE A N 1
ATOM 617 C CA . ILE A 1 84 ? -0.605 8.495 -0.239 1.00 92.88 84 ILE A CA 1
ATOM 618 C C . ILE A 1 84 ? 0.632 8.556 -1.137 1.00 92.88 84 ILE A C 1
ATOM 620 O O . ILE A 1 84 ? 0.755 7.833 -2.133 1.00 92.88 84 ILE A O 1
ATOM 624 N N . THR A 1 85 ? 1.566 9.436 -0.780 1.00 89.38 85 THR A N 1
ATOM 625 C CA . THR A 1 85 ? 2.889 9.507 -1.414 1.00 89.38 85 THR A CA 1
ATOM 626 C C . THR A 1 85 ? 3.744 8.301 -1.013 1.00 89.38 85 THR A C 1
ATOM 628 O O . THR A 1 85 ? 3.466 7.642 -0.012 1.00 89.38 85 THR A O 1
ATOM 631 N N . GLY A 1 86 ? 4.805 8.012 -1.775 1.00 83.06 86 GLY A N 1
ATOM 632 C CA . GLY A 1 86 ? 5.758 6.954 -1.405 1.00 83.06 86 GLY A CA 1
ATOM 633 C C . GLY A 1 86 ? 6.441 7.221 -0.057 1.00 83.06 86 GLY A C 1
ATOM 634 O O . GLY A 1 86 ? 6.629 6.305 0.732 1.00 83.06 86 GLY A O 1
ATOM 635 N N . GLU A 1 87 ? 6.717 8.488 0.262 1.00 84.88 87 GLU A N 1
ATOM 636 C CA . GLU A 1 87 ? 7.260 8.885 1.567 1.00 84.88 87 GLU A CA 1
ATOM 637 C C . GLU A 1 87 ? 6.276 8.604 2.712 1.00 84.88 87 GLU A C 1
ATOM 639 O O . GLU A 1 87 ? 6.655 8.058 3.746 1.00 84.88 87 GLU A O 1
ATOM 644 N N . GLN A 1 88 ? 4.992 8.924 2.523 1.00 89.38 88 GLN A N 1
ATOM 645 C CA . GLN A 1 88 ? 3.956 8.605 3.505 1.00 89.38 88 GLN A CA 1
ATOM 646 C C . GLN A 1 88 ? 3.810 7.092 3.702 1.00 89.38 88 GLN A C 1
ATOM 648 O O . GLN A 1 88 ? 3.653 6.648 4.836 1.00 89.38 88 GLN A O 1
ATOM 653 N N . GLU A 1 89 ? 3.875 6.308 2.623 1.00 87.88 89 GLU A N 1
ATOM 654 C CA . GLU A 1 89 ? 3.846 4.840 2.665 1.00 87.88 89 GLU A CA 1
ATOM 655 C C . GLU A 1 89 ? 5.030 4.299 3.474 1.00 87.88 89 GLU A C 1
ATOM 657 O O . GLU A 1 89 ? 4.827 3.579 4.450 1.00 87.88 89 GLU A O 1
ATOM 662 N N . ALA A 1 90 ? 6.244 4.767 3.173 1.00 87.31 90 ALA A N 1
ATOM 663 C CA . ALA A 1 90 ? 7.463 4.411 3.892 1.00 87.31 90 ALA A CA 1
ATOM 664 C C . ALA A 1 90 ? 7.350 4.690 5.402 1.00 87.31 90 ALA A C 1
ATOM 666 O O . ALA A 1 90 ? 7.623 3.820 6.236 1.00 87.31 90 ALA A O 1
ATOM 667 N N . LEU A 1 91 ? 6.911 5.899 5.770 1.00 89.69 91 LEU A N 1
ATOM 668 C CA . LEU A 1 91 ? 6.748 6.299 7.168 1.00 89.69 91 LEU A CA 1
ATOM 669 C C . LEU A 1 91 ? 5.666 5.480 7.881 1.00 89.69 91 LEU A C 1
ATOM 671 O O . LEU A 1 91 ? 5.855 5.101 9.036 1.00 89.69 91 LEU A O 1
ATOM 675 N N . LEU A 1 92 ? 4.542 5.188 7.223 1.00 91.00 92 LEU A N 1
ATOM 676 C CA . LEU A 1 92 ? 3.482 4.352 7.792 1.00 91.00 92 LEU A CA 1
ATOM 677 C C . LEU A 1 92 ? 3.972 2.923 8.051 1.00 91.00 92 LEU A C 1
ATOM 679 O O . LEU A 1 92 ? 3.744 2.399 9.144 1.00 91.00 92 LEU A O 1
ATOM 683 N N . SER A 1 93 ? 4.706 2.323 7.113 1.00 91.00 93 SER A N 1
ATOM 684 C CA . SER A 1 93 ? 5.303 0.994 7.291 1.00 91.00 93 SER A CA 1
ATOM 685 C C . SER A 1 93 ? 6.306 0.978 8.449 1.00 91.00 93 SER A C 1
ATOM 687 O O . SER A 1 93 ? 6.285 0.072 9.288 1.00 91.00 93 SER A O 1
ATOM 689 N N . ALA A 1 94 ? 7.120 2.028 8.581 1.00 92.38 94 ALA A N 1
ATOM 690 C CA . ALA A 1 94 ? 8.041 2.187 9.702 1.00 92.38 94 ALA A CA 1
ATOM 691 C C . ALA A 1 94 ? 7.322 2.337 11.055 1.00 92.38 94 ALA A C 1
ATOM 693 O O . ALA A 1 94 ? 7.701 1.687 12.033 1.00 92.38 94 ALA A O 1
ATOM 694 N N . HIS A 1 95 ? 6.246 3.127 11.116 1.00 91.62 95 HIS A N 1
ATOM 695 C CA . HIS A 1 95 ? 5.412 3.237 12.314 1.00 91.62 95 HIS A CA 1
ATOM 696 C C . HIS A 1 95 ? 4.723 1.915 12.667 1.00 91.62 95 HIS A C 1
ATOM 698 O O . HIS A 1 95 ? 4.607 1.597 13.850 1.00 91.62 95 HIS A O 1
ATOM 704 N N . GLY A 1 96 ? 4.325 1.115 11.674 1.00 91.56 96 GLY A N 1
ATOM 705 C CA . GLY A 1 96 ? 3.815 -0.240 11.890 1.00 91.56 96 GLY A CA 1
ATOM 706 C C . GLY A 1 96 ? 4.835 -1.130 12.606 1.00 91.56 9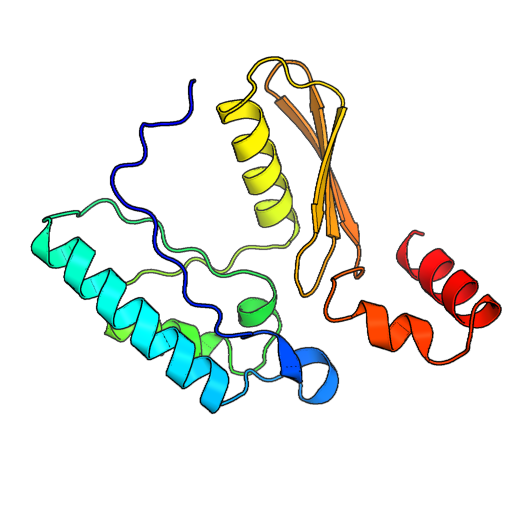6 GLY A C 1
ATOM 707 O O . GLY A 1 96 ? 4.509 -1.772 13.608 1.00 91.56 96 GLY A O 1
ATOM 708 N N . VAL A 1 97 ? 6.098 -1.099 12.161 1.00 92.38 97 VAL A N 1
ATOM 709 C CA . VAL A 1 97 ? 7.198 -1.821 12.823 1.00 92.38 97 VAL A CA 1
ATOM 710 C C . VAL A 1 97 ? 7.437 -1.300 14.236 1.00 92.38 97 VAL A C 1
ATOM 712 O O . VAL A 1 97 ? 7.544 -2.107 15.154 1.00 92.38 97 VAL A O 1
ATOM 715 N N . ILE A 1 98 ? 7.475 0.018 14.446 1.00 91.88 98 ILE A N 1
ATOM 716 C CA . ILE A 1 98 ? 7.647 0.614 15.783 1.00 91.88 98 ILE A CA 1
ATOM 717 C C . ILE A 1 98 ? 6.485 0.227 16.713 1.00 91.88 98 ILE A C 1
ATOM 719 O O . ILE A 1 98 ? 6.702 -0.085 17.884 1.00 91.88 98 ILE A O 1
ATOM 723 N N . GLY A 1 99 ? 5.249 0.210 16.210 1.00 90.31 99 GLY A N 1
ATOM 724 C CA . GLY A 1 99 ? 4.064 -0.169 16.981 1.00 90.31 99 GLY A CA 1
ATOM 725 C C . GLY A 1 99 ? 4.066 -1.638 17.417 1.00 90.31 99 GLY A C 1
ATOM 726 O O . GLY A 1 99 ? 3.610 -1.957 18.520 1.00 90.31 99 GLY A O 1
ATOM 727 N N . ALA A 1 100 ? 4.605 -2.529 16.582 1.00 89.00 100 ALA A N 1
ATOM 728 C CA . ALA A 1 100 ? 4.789 -3.943 16.910 1.00 89.00 100 ALA A CA 1
ATOM 729 C C . ALA A 1 100 ? 6.035 -4.189 17.784 1.00 89.00 100 ALA A C 1
ATOM 731 O O . ALA A 1 100 ? 6.003 -5.003 18.708 1.00 89.00 100 ALA A O 1
ATOM 732 N N . PHE A 1 101 ? 7.115 -3.450 17.528 1.00 89.69 101 PHE A N 1
ATOM 733 C CA . PHE A 1 101 ? 8.424 -3.587 18.159 1.00 89.69 101 PHE A CA 1
ATOM 734 C C . PHE A 1 101 ? 8.936 -2.213 18.637 1.00 89.69 101 PHE A C 1
ATOM 736 O O . PHE A 1 101 ? 9.776 -1.599 17.979 1.00 89.69 101 PHE A O 1
ATOM 743 N N . PRO A 1 102 ? 8.504 -1.724 19.818 1.00 87.19 102 PRO A N 1
ATOM 744 C CA . PRO A 1 102 ? 8.827 -0.366 20.282 1.00 87.19 102 PRO A CA 1
ATOM 745 C C . PRO A 1 102 ? 10.322 -0.062 20.458 1.00 87.19 102 PRO A C 1
ATOM 747 O O . PRO A 1 102 ? 10.713 1.100 20.509 1.00 87.19 102 PRO A O 1
ATOM 750 N N . GLN A 1 103 ? 11.158 -1.096 20.567 1.00 89.50 103 GLN A N 1
ATOM 751 C CA . GLN A 1 103 ? 12.615 -0.982 20.700 1.00 89.50 103 GLN A CA 1
ATOM 752 C C . GLN A 1 103 ? 13.362 -1.291 19.392 1.00 89.50 103 GLN A C 1
ATOM 754 O O . GLN A 1 103 ? 14.578 -1.480 19.413 1.00 89.50 103 GLN A O 1
ATOM 759 N N . ALA A 1 104 ? 12.657 -1.368 18.257 1.00 91.00 104 ALA A N 1
ATOM 760 C CA . ALA A 1 104 ? 13.277 -1.606 16.962 1.00 91.00 104 ALA A CA 1
ATOM 761 C C . ALA A 1 104 ? 14.364 -0.5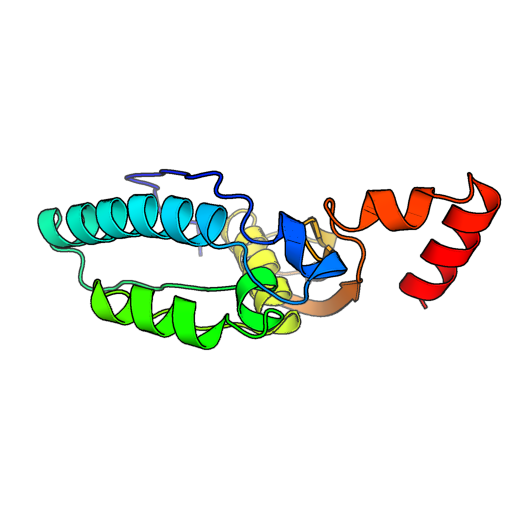59 16.671 1.00 91.00 104 ALA A C 1
ATOM 763 O O . ALA A 1 104 ? 14.158 0.651 16.813 1.00 91.00 104 ALA A O 1
ATOM 764 N N . ARG A 1 105 ? 15.531 -1.049 16.247 1.00 93.88 105 ARG A N 1
ATOM 765 C CA . ARG A 1 105 ? 16.663 -0.240 15.799 1.00 93.88 105 ARG A CA 1
ATOM 766 C C . ARG A 1 105 ? 17.240 -0.865 14.539 1.00 93.88 105 ARG A C 1
ATOM 768 O O . ARG A 1 105 ? 17.677 -2.011 14.574 1.00 93.88 105 ARG A O 1
ATOM 775 N N . GLY A 1 106 ? 17.253 -0.121 13.439 1.00 93.62 106 GLY A N 1
ATOM 776 C CA . GLY A 1 106 ? 17.739 -0.627 12.159 1.00 93.62 106 GLY A CA 1
ATOM 777 C C . GLY A 1 106 ? 17.120 0.088 10.967 1.00 93.62 106 GLY A C 1
ATOM 778 O O . GLY A 1 106 ? 16.808 1.275 11.038 1.00 93.62 106 GLY A O 1
ATOM 779 N N . ILE A 1 107 ? 16.974 -0.651 9.870 1.00 94.00 107 ILE A N 1
ATOM 780 C CA . ILE A 1 107 ? 16.305 -0.202 8.650 1.00 94.00 107 ILE A CA 1
ATOM 781 C C . ILE A 1 107 ? 15.065 -1.072 8.467 1.00 94.00 107 ILE A C 1
ATOM 783 O O . ILE A 1 107 ? 15.167 -2.298 8.431 1.00 94.00 107 ILE A O 1
ATOM 787 N N . VAL A 1 108 ? 13.906 -0.434 8.370 1.00 93.75 108 VAL A N 1
ATOM 788 C CA . VAL A 1 108 ? 12.672 -1.057 7.898 1.00 93.75 108 VAL A CA 1
ATOM 789 C C . VAL A 1 108 ? 12.716 -1.060 6.380 1.00 93.75 108 VAL A C 1
ATOM 791 O O . VAL A 1 108 ? 12.982 -0.020 5.785 1.00 93.75 108 VAL A O 1
ATOM 794 N N . ALA A 1 109 ? 12.476 -2.221 5.777 1.00 93.06 109 ALA A N 1
ATOM 795 C CA . ALA A 1 109 ? 12.379 -2.386 4.336 1.00 93.06 109 ALA A CA 1
ATOM 796 C C . ALA A 1 109 ? 10.993 -2.931 3.987 1.00 93.06 109 ALA A C 1
ATOM 798 O O . ALA A 1 109 ? 10.652 -4.038 4.408 1.00 93.06 109 ALA A O 1
ATOM 799 N N . ASP A 1 110 ? 10.213 -2.160 3.236 1.00 90.88 110 ASP A N 1
ATOM 800 C CA . ASP A 1 110 ? 8.913 -2.579 2.720 1.00 90.88 110 ASP A CA 1
ATOM 801 C C . ASP A 1 110 ? 9.020 -2.830 1.217 1.00 90.88 110 ASP A C 1
ATOM 803 O O . ASP A 1 110 ? 9.338 -1.929 0.444 1.00 90.88 110 ASP A O 1
ATOM 807 N N . LEU A 1 111 ? 8.826 -4.084 0.809 1.00 90.75 111 LEU A N 1
ATOM 808 C CA . LEU A 1 111 ? 8.959 -4.504 -0.580 1.00 90.75 111 LEU A CA 1
ATOM 809 C C . LEU A 1 111 ? 7.576 -4.715 -1.197 1.00 90.75 111 LEU A C 1
ATOM 811 O O . LEU A 1 111 ? 6.974 -5.788 -1.085 1.00 90.75 111 LEU A O 1
ATOM 815 N N . GLY A 1 112 ? 7.110 -3.695 -1.908 1.00 84.44 112 GLY A N 1
ATOM 816 C CA . GLY A 1 112 ? 5.838 -3.706 -2.604 1.00 84.44 112 GLY A CA 1
ATOM 817 C C . GLY A 1 112 ? 5.879 -4.334 -4.001 1.00 84.44 112 GLY A C 1
ATOM 818 O O . GLY A 1 112 ? 6.845 -4.950 -4.469 1.00 84.44 112 GLY A O 1
ATOM 819 N N . GLY A 1 113 ? 4.767 -4.161 -4.718 1.00 80.06 113 GLY A N 1
ATOM 820 C CA . GLY A 1 113 ? 4.669 -4.508 -6.137 1.00 80.06 113 GLY A CA 1
ATOM 821 C C . GLY A 1 113 ? 5.406 -3.514 -7.035 1.00 80.06 113 GLY A C 1
ATOM 822 O O . GLY A 1 113 ? 6.090 -3.921 -7.972 1.00 80.06 113 GLY A O 1
ATOM 823 N N . GLY A 1 114 ? 5.275 -2.218 -6.742 1.00 77.06 114 GLY A N 1
ATOM 824 C CA . GLY A 1 114 ? 5.796 -1.128 -7.571 1.00 77.06 114 GLY A CA 1
ATOM 825 C C . GLY A 1 114 ? 7.108 -0.511 -7.086 1.00 77.06 114 GLY A C 1
ATOM 826 O O . GLY A 1 114 ? 7.847 0.016 -7.913 1.00 77.06 114 GLY A O 1
ATOM 827 N N . SER A 1 115 ? 7.415 -0.592 -5.794 1.00 80.56 115 SER A N 1
ATOM 828 C CA . SER A 1 115 ? 8.554 0.089 -5.172 1.00 80.56 115 SER A CA 1
ATOM 829 C C . SER A 1 115 ? 9.098 -0.689 -3.970 1.00 80.56 115 SER A C 1
ATOM 831 O O . SER A 1 115 ? 8.538 -1.715 -3.574 1.00 80.56 115 SER A O 1
ATOM 833 N N . LEU A 1 116 ? 10.245 -0.223 -3.475 1.00 88.06 116 LEU A N 1
ATOM 834 C CA . LEU A 1 116 ? 10.878 -0.630 -2.227 1.00 88.06 116 LEU A CA 1
ATOM 835 C C . LEU A 1 116 ? 11.103 0.624 -1.382 1.00 88.06 116 LEU A C 1
ATOM 837 O O . LEU A 1 116 ? 11.827 1.529 -1.800 1.00 88.06 116 LEU A O 1
ATOM 841 N N . GLU A 1 117 ? 10.529 0.657 -0.192 1.00 90.38 117 GLU A N 1
ATOM 842 C CA . GLU A 1 117 ? 10.679 1.742 0.768 1.00 90.38 117 GLU A CA 1
ATOM 843 C C . GLU A 1 117 ? 11.666 1.334 1.864 1.00 90.38 117 GLU A C 1
ATOM 845 O O . GLU A 1 117 ? 11.590 0.234 2.412 1.00 90.38 117 GLU A O 1
ATOM 850 N N . LEU A 1 118 ? 12.598 2.227 2.201 1.00 91.25 118 LEU A N 1
ATOM 851 C CA . LEU A 1 118 ? 13.583 2.034 3.260 1.00 91.25 118 LEU A CA 1
ATOM 852 C C . LEU A 1 118 ? 13.479 3.175 4.268 1.00 91.25 118 LEU A C 1
ATOM 854 O O . LEU A 1 118 ? 13.586 4.339 3.893 1.00 91.25 118 LEU A O 1
ATOM 858 N N . VAL A 1 119 ? 13.321 2.856 5.552 1.00 93.69 119 VAL A N 1
ATOM 859 C CA . VAL A 1 119 ? 13.250 3.865 6.620 1.00 93.69 119 VAL A CA 1
ATOM 860 C C . VAL A 1 119 ? 14.133 3.469 7.786 1.00 93.69 119 VAL A C 1
ATOM 862 O O . VAL A 1 119 ? 14.030 2.361 8.316 1.00 93.69 119 VAL A O 1
ATOM 865 N N . ARG A 1 120 ? 14.998 4.382 8.229 1.00 93.56 120 ARG A N 1
ATOM 866 C CA . ARG A 1 120 ? 15.765 4.185 9.460 1.00 93.56 120 ARG A CA 1
ATOM 867 C C . ARG A 1 120 ? 14.855 4.376 10.670 1.00 93.56 120 ARG A C 1
ATOM 869 O O . ARG A 1 120 ? 14.178 5.394 10.788 1.00 93.56 120 ARG A O 1
ATOM 876 N N . VAL A 1 121 ? 14.889 3.415 11.590 1.00 94.31 121 VAL A N 1
ATOM 877 C CA . VAL A 1 121 ? 14.157 3.474 12.862 1.00 94.31 121 VAL A CA 1
ATOM 878 C C . VAL A 1 121 ? 15.110 3.322 14.040 1.00 94.31 121 VAL A C 1
ATOM 880 O O . VAL A 1 121 ? 16.050 2.520 14.000 1.00 94.31 121 VAL A O 1
ATOM 883 N N . SER A 1 122 ? 14.888 4.103 15.094 1.00 91.62 122 SER A N 1
ATOM 884 C CA . SER A 1 122 ? 15.621 3.999 16.357 1.00 91.62 122 SER A CA 1
ATOM 885 C C . SER A 1 122 ? 14.842 4.680 17.478 1.00 91.62 122 SER A C 1
ATOM 887 O O . SER A 1 122 ? 14.320 5.773 17.295 1.00 91.62 122 SER A O 1
ATOM 889 N N . GLY A 1 123 ? 14.779 4.056 18.658 1.00 85.62 123 GLY A N 1
ATOM 890 C CA . GLY A 1 123 ? 14.185 4.681 19.850 1.00 85.62 123 GLY A CA 1
ATOM 891 C C . GLY A 1 123 ? 12.704 5.047 19.700 1.00 85.62 123 GLY A C 1
ATOM 892 O O . GLY A 1 123 ? 12.256 6.027 20.286 1.00 85.62 123 GLY A O 1
ATOM 893 N N . GLY A 1 124 ? 11.955 4.293 18.889 1.00 84.62 124 GLY A N 1
ATOM 894 C CA . GLY A 1 124 ? 10.546 4.568 18.603 1.00 84.62 124 GLY A CA 1
ATOM 895 C C . GLY A 1 124 ? 10.301 5.754 17.665 1.00 84.62 124 GLY A C 1
ATOM 896 O O . GLY A 1 124 ? 9.160 6.189 17.541 1.00 84.62 124 GLY A O 1
ATOM 897 N N . GLN A 1 125 ? 11.345 6.268 17.013 1.00 87.44 125 GLN A N 1
ATOM 898 C CA . GLN A 1 125 ? 11.265 7.346 16.033 1.00 87.44 125 GLN A CA 1
ATOM 899 C C . GLN A 1 125 ? 11.708 6.858 14.652 1.00 87.44 125 GLN A C 1
ATOM 901 O O . GLN A 1 125 ? 12.470 5.891 14.524 1.00 87.44 125 GLN A O 1
ATOM 906 N N . THR A 1 126 ? 11.210 7.541 13.629 1.00 88.88 126 THR A N 1
ATOM 907 C CA . THR A 1 126 ? 11.642 7.429 12.236 1.00 88.88 126 THR A CA 1
ATOM 908 C C . THR A 1 126 ? 12.616 8.564 11.931 1.00 88.88 126 THR A C 1
ATOM 910 O O . THR A 1 126 ? 12.508 9.648 12.501 1.00 88.88 126 THR A O 1
ATOM 913 N N . ASP A 1 127 ? 13.604 8.292 11.085 1.00 84.25 127 ASP A N 1
ATOM 914 C CA . ASP A 1 127 ? 14.624 9.265 10.687 1.00 84.25 127 ASP A CA 1
ATOM 915 C C . ASP A 1 127 ? 14.556 9.461 9.162 1.00 84.25 127 ASP A C 1
ATOM 917 O O . ASP A 1 127 ? 13.525 9.887 8.643 1.00 84.25 127 ASP A O 1
ATOM 921 N N . SER A 1 128 ? 15.596 9.096 8.408 1.00 84.00 128 SER A N 1
ATOM 922 C CA . SER A 1 128 ? 15.573 9.182 6.946 1.00 84.00 128 SER A CA 1
ATOM 923 C C . SER A 1 128 ? 14.736 8.081 6.282 1.00 84.00 128 SER A C 1
ATOM 925 O O . SER A 1 128 ? 14.827 6.903 6.646 1.00 84.00 128 SER A O 1
ATOM 927 N N . ALA A 1 129 ? 13.962 8.478 5.267 1.00 84.06 129 ALA A N 1
ATOM 928 C CA . ALA A 1 129 ? 13.210 7.603 4.374 1.00 84.06 129 ALA A CA 1
ATOM 929 C C . ALA A 1 129 ? 13.738 7.713 2.933 1.00 84.06 129 ALA A C 1
ATOM 931 O O . ALA A 1 129 ? 14.111 8.796 2.480 1.00 84.06 129 ALA A O 1
ATOM 932 N N . SER A 1 130 ? 13.760 6.600 2.204 1.00 84.31 130 SER A N 1
ATOM 933 C CA . SER A 1 130 ? 14.019 6.569 0.766 1.00 84.31 130 SER A CA 1
ATOM 934 C C . SER A 1 130 ? 13.069 5.606 0.060 1.00 84.31 130 SER A C 1
ATOM 936 O O . SER A 1 130 ? 12.648 4.592 0.616 1.00 84.31 130 SER A O 1
ATOM 938 N N . THR A 1 131 ? 12.732 5.930 -1.186 1.00 83.69 131 THR A N 1
ATOM 939 C CA . THR A 1 131 ? 11.904 5.097 -2.062 1.00 83.69 131 THR A CA 1
ATOM 940 C C . THR A 1 131 ? 12.714 4.744 -3.297 1.00 83.69 131 THR A C 1
ATOM 942 O O . THR A 1 131 ? 13.235 5.624 -3.978 1.00 83.69 131 THR A O 1
ATOM 945 N N . LEU A 1 132 ? 12.797 3.453 -3.598 1.00 85.75 132 LEU A N 1
ATOM 946 C CA . LEU A 1 132 ? 13.494 2.915 -4.757 1.00 85.75 132 LEU A CA 1
ATOM 947 C C . LEU A 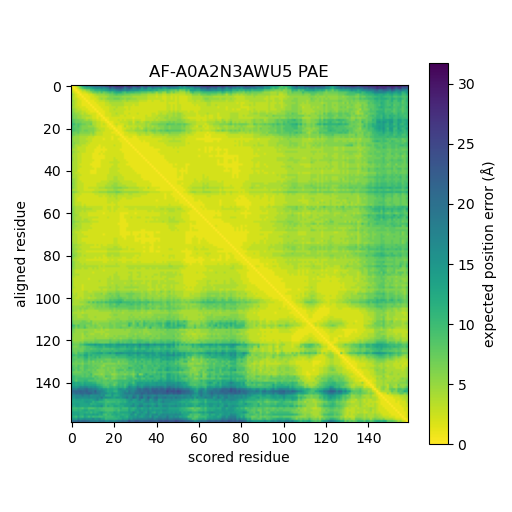1 132 ? 12.472 2.298 -5.722 1.00 85.75 132 LEU A C 1
ATOM 949 O O . LEU A 1 132 ? 11.532 1.631 -5.275 1.00 85.75 132 LEU A O 1
ATOM 953 N N . PRO A 1 133 ? 12.648 2.425 -7.049 1.00 79.06 133 PRO A N 1
ATOM 954 C CA . PRO A 1 133 ? 11.751 1.820 -8.038 1.00 79.06 133 PRO A CA 1
ATOM 955 C C . PRO A 1 133 ? 11.974 0.297 -8.183 1.00 79.06 133 PRO A C 1
ATOM 957 O O . PRO A 1 133 ? 11.958 -0.237 -9.288 1.00 79.06 133 PRO A O 1
ATOM 960 N N . LEU A 1 134 ? 12.188 -0.421 -7.074 1.00 84.38 134 LEU A N 1
ATOM 961 C CA . LEU A 1 134 ? 12.597 -1.830 -7.016 1.00 84.38 134 LEU A CA 1
ATOM 962 C C . LEU A 1 134 ? 11.484 -2.752 -6.492 1.00 84.38 134 LEU A C 1
ATOM 964 O O . LEU A 1 134 ? 11.712 -3.603 -5.637 1.00 84.38 134 LEU A O 1
ATOM 968 N N . GLY A 1 135 ? 10.267 -2.596 -7.010 1.00 82.81 135 GLY A N 1
ATOM 969 C CA . GLY A 1 135 ? 9.141 -3.462 -6.656 1.00 82.81 135 GLY A CA 1
ATOM 970 C C . GLY A 1 135 ? 9.190 -4.848 -7.311 1.00 82.81 135 GLY A C 1
ATOM 971 O O . GLY A 1 135 ? 9.769 -5.042 -8.384 1.00 82.81 135 GLY A O 1
ATOM 972 N N . THR A 1 136 ? 8.507 -5.821 -6.706 1.00 84.88 136 THR A N 1
ATOM 973 C CA . THR A 1 136 ? 8.453 -7.214 -7.199 1.00 84.88 136 THR A CA 1
ATOM 974 C C . THR A 1 136 ? 7.875 -7.361 -8.610 1.00 84.88 136 THR A C 1
ATOM 976 O O . THR A 1 136 ? 8.279 -8.271 -9.332 1.00 84.88 136 THR A O 1
ATOM 979 N N . LEU A 1 137 ? 6.974 -6.466 -9.034 1.00 76.44 137 LEU A N 1
ATOM 980 C CA . LEU A 1 137 ? 6.404 -6.456 -10.387 1.00 76.44 137 LEU A CA 1
ATOM 981 C C . LEU A 1 137 ? 7.301 -5.734 -11.403 1.00 76.44 137 LEU A C 1
ATOM 983 O O . LEU A 1 137 ? 7.180 -6.001 -12.593 1.00 76.44 137 LEU A O 1
ATOM 987 N N . ARG A 1 138 ? 8.216 -4.862 -10.952 1.00 74.56 138 ARG A N 1
ATOM 988 C CA . ARG A 1 138 ? 9.201 -4.172 -11.811 1.00 74.56 138 ARG A CA 1
ATOM 989 C C . ARG A 1 138 ? 10.482 -4.981 -12.002 1.00 74.56 138 ARG A C 1
ATOM 991 O O . ARG A 1 138 ? 11.139 -4.877 -13.032 1.00 74.56 138 ARG A O 1
ATOM 998 N N . LEU A 1 139 ? 10.833 -5.825 -11.031 1.00 78.50 139 LEU A N 1
ATOM 999 C CA . LEU A 1 139 ? 12.037 -6.662 -11.053 1.00 78.50 139 LEU A CA 1
ATOM 1000 C C . LEU A 1 139 ? 12.236 -7.485 -12.345 1.00 78.50 139 LEU A C 1
ATOM 1002 O O . LEU A 1 139 ? 13.377 -7.582 -12.800 1.00 78.50 139 LEU A O 1
ATOM 1006 N N . PRO A 1 140 ? 11.190 -8.075 -12.962 1.00 81.25 140 PRO A N 1
ATOM 1007 C CA . PRO A 1 140 ? 11.326 -8.763 -14.244 1.00 81.25 140 PRO A CA 1
ATOM 1008 C C . PRO A 1 140 ? 11.853 -7.868 -15.373 1.00 81.25 140 PRO A C 1
ATOM 1010 O O . PRO A 1 140 ? 12.637 -8.344 -16.191 1.00 81.25 140 PRO A O 1
ATOM 1013 N N . ASP A 1 141 ? 11.495 -6.580 -15.398 1.00 74.38 141 ASP A N 1
ATOM 1014 C CA . ASP A 1 141 ? 11.988 -5.637 -16.409 1.00 74.38 141 ASP A CA 1
ATOM 1015 C C . ASP A 1 141 ? 13.490 -5.377 -16.262 1.00 74.38 141 ASP A C 1
ATOM 1017 O O . ASP A 1 141 ? 14.205 -5.334 -17.262 1.00 74.38 141 ASP A O 1
ATOM 1021 N N . HIS A 1 142 ? 13.992 -5.321 -15.025 1.00 74.31 142 HIS A N 1
ATOM 1022 C CA . HIS A 1 142 ? 15.425 -5.189 -14.734 1.00 74.31 142 HIS A CA 1
ATOM 1023 C C . HIS A 1 142 ? 16.245 -6.436 -15.114 1.00 74.31 142 HIS A C 1
ATOM 1025 O O . HIS A 1 142 ? 17.465 -6.358 -15.228 1.00 74.31 142 HIS A O 1
ATOM 1031 N N . ARG A 1 143 ? 15.605 -7.596 -15.317 1.00 75.88 143 ARG A N 1
ATOM 1032 C CA . ARG A 1 143 ? 16.278 -8.876 -15.618 1.00 75.88 143 ARG A CA 1
ATOM 1033 C C . ARG A 1 143 ? 16.388 -9.197 -17.112 1.00 75.88 143 ARG A C 1
ATOM 1035 O O . ARG A 1 143 ? 16.996 -10.209 -17.458 1.00 75.88 143 ARG A O 1
ATOM 1042 N N . LYS A 1 144 ? 15.830 -8.365 -18.000 1.00 71.94 144 LYS A N 1
ATOM 1043 C CA . LYS A 1 144 ? 15.715 -8.661 -19.443 1.00 71.94 144 LYS A CA 1
ATOM 1044 C C . LYS A 1 144 ? 17.056 -8.806 -20.184 1.00 71.94 144 LYS A C 1
ATOM 1046 O O . LYS A 1 144 ? 17.096 -9.515 -21.181 1.00 71.94 144 LYS A O 1
ATOM 1051 N N . GLY A 1 145 ? 18.141 -8.197 -19.695 1.00 73.69 145 GLY A N 1
ATOM 1052 C CA . GLY A 1 145 ? 19.456 -8.181 -20.362 1.00 73.69 145 GLY A CA 1
ATOM 1053 C C . GLY A 1 145 ? 20.532 -9.103 -19.764 1.00 73.69 145 GLY A C 1
ATOM 1054 O O . GLY A 1 145 ? 21.715 -8.949 -20.058 1.00 73.69 145 GLY A O 1
ATOM 1055 N N . GLY A 1 146 ? 20.167 -10.048 -18.889 1.00 80.69 146 GLY A N 1
ATOM 1056 C CA . GLY A 1 146 ? 21.142 -10.865 -18.153 1.00 80.69 146 GLY A CA 1
ATOM 1057 C C . GLY A 1 146 ? 21.827 -10.106 -17.004 1.00 80.69 146 GLY A C 1
ATOM 1058 O O . GLY A 1 146 ? 21.470 -8.973 -16.683 1.00 80.69 146 GLY A O 1
ATOM 1059 N N . ARG A 1 147 ? 22.799 -10.740 -16.329 1.00 83.56 147 ARG A N 1
ATOM 1060 C CA . ARG A 1 147 ? 23.338 -10.246 -15.043 1.00 83.56 147 ARG A CA 1
ATOM 1061 C C . ARG A 1 147 ? 24.025 -8.878 -15.141 1.00 83.56 147 ARG A C 1
ATOM 1063 O O . ARG A 1 147 ? 23.762 -8.022 -14.313 1.00 83.56 147 ARG A O 1
ATOM 1070 N N . ALA A 1 148 ? 24.833 -8.649 -16.177 1.00 83.62 148 ALA A N 1
ATOM 1071 C CA . ALA A 1 148 ? 25.563 -7.390 -16.340 1.00 83.62 148 ALA A CA 1
ATOM 1072 C C . ALA A 1 148 ? 24.647 -6.183 -16.625 1.00 83.62 148 ALA A C 1
ATOM 1074 O O . ALA A 1 148 ? 24.936 -5.071 -16.185 1.00 83.62 148 ALA A O 1
ATOM 1075 N N . GLU A 1 149 ? 23.542 -6.376 -17.354 1.00 81.31 149 GLU A N 1
ATOM 1076 C CA . GLU A 1 149 ? 22.559 -5.306 -17.567 1.00 81.31 149 GLU A CA 1
ATOM 1077 C C . GLU A 1 149 ? 21.681 -5.076 -16.342 1.00 81.31 149 GLU A C 1
ATOM 1079 O O . GLU A 1 149 ? 21.362 -3.930 -16.027 1.00 81.31 149 GLU A O 1
ATOM 1084 N N . MET A 1 150 ? 21.346 -6.147 -15.618 1.00 83.44 150 MET A N 1
ATOM 1085 C CA . MET A 1 150 ? 20.666 -6.041 -14.333 1.00 83.44 150 MET A CA 1
ATOM 1086 C C . MET A 1 150 ? 21.495 -5.211 -13.348 1.00 83.44 150 MET A C 1
ATOM 1088 O O . MET A 1 150 ? 20.957 -4.269 -12.776 1.00 83.44 150 MET A O 1
ATOM 1092 N N . ASP A 1 151 ? 22.795 -5.487 -13.212 1.00 84.75 151 ASP A N 1
ATOM 1093 C CA . ASP A 1 151 ? 23.684 -4.745 -12.309 1.00 84.75 151 ASP A CA 1
ATOM 1094 C C . ASP A 1 151 ? 23.715 -3.245 -12.666 1.00 84.75 151 ASP A C 1
ATOM 1096 O O . ASP A 1 151 ? 23.472 -2.401 -11.807 1.00 84.75 151 ASP A O 1
ATOM 1100 N N . LYS A 1 152 ? 23.865 -2.895 -13.954 1.00 84.12 152 LYS A N 1
ATOM 1101 C CA . LYS A 1 152 ? 23.790 -1.493 -14.421 1.00 84.12 152 LYS A CA 1
ATOM 1102 C C . LYS A 1 152 ? 22.442 -0.833 -14.124 1.00 84.12 152 LYS A C 1
ATOM 1104 O O . LYS A 1 152 ? 22.383 0.353 -13.798 1.00 84.12 152 LYS A O 1
ATOM 1109 N N . SER A 1 153 ? 21.351 -1.575 -14.298 1.00 82.69 153 SER A N 1
ATOM 1110 C CA . SER A 1 153 ? 19.996 -1.077 -14.069 1.00 82.69 153 SER A CA 1
ATOM 1111 C C . SER A 1 153 ? 19.734 -0.817 -12.583 1.00 82.69 153 SER A C 1
ATOM 1113 O O . SER A 1 153 ? 19.156 0.213 -12.234 1.00 82.69 153 SER A O 1
ATOM 1115 N N . LEU A 1 154 ? 20.212 -1.710 -11.711 1.00 85.00 154 LEU A N 1
ATOM 1116 C CA . LEU A 1 154 ? 20.129 -1.572 -10.258 1.00 85.00 154 LEU A CA 1
ATOM 1117 C C . LEU A 1 154 ? 21.014 -0.430 -9.748 1.00 85.00 154 LEU A C 1
ATOM 1119 O O . LEU A 1 154 ? 20.535 0.391 -8.971 1.00 85.00 154 LEU A O 1
ATOM 1123 N N . ASP A 1 155 ? 22.249 -0.306 -10.241 1.00 85.75 155 ASP A N 1
ATOM 1124 C CA . ASP A 1 155 ? 23.149 0.800 -9.885 1.00 85.75 155 ASP A CA 1
ATOM 1125 C C . ASP A 1 155 ? 22.530 2.167 -10.198 1.00 85.75 155 ASP A C 1
ATOM 1127 O O . ASP A 1 155 ? 22.683 3.118 -9.434 1.00 85.75 155 ASP A O 1
ATOM 1131 N N . LYS A 1 156 ? 21.799 2.272 -11.314 1.00 82.69 156 LYS A N 1
ATOM 1132 C CA . LYS A 1 156 ? 21.067 3.492 -11.675 1.00 82.69 156 LYS A CA 1
ATOM 1133 C C . LYS A 1 156 ? 19.862 3.746 -10.766 1.00 82.69 156 LYS A C 1
ATOM 1135 O O . LYS A 1 156 ? 19.517 4.898 -10.550 1.00 82.69 156 LYS A O 1
ATOM 1140 N N . ALA A 1 157 ? 19.206 2.694 -10.284 1.00 78.94 157 ALA A N 1
ATOM 1141 C CA . ALA A 1 157 ? 18.021 2.795 -9.435 1.00 78.94 157 ALA A CA 1
ATOM 1142 C C . ALA A 1 157 ? 18.344 3.112 -7.964 1.00 78.94 157 ALA A C 1
ATOM 1144 O O . ALA A 1 157 ? 17.458 3.570 -7.250 1.00 78.94 157 ALA A O 1
ATOM 1145 N N . ILE A 1 158 ? 19.572 2.825 -7.516 1.00 81.88 158 ILE A N 1
ATOM 1146 C CA . ILE A 1 158 ? 20.027 2.997 -6.124 1.00 81.88 158 ILE A CA 1
ATOM 1147 C C . ILE A 1 158 ? 20.755 4.338 -5.904 1.00 81.88 158 ILE A C 1
ATOM 1149 O O . ILE A 1 158 ? 20.834 4.799 -4.766 1.00 81.88 158 ILE A O 1
ATOM 1153 N N . ARG A 1 159 ? 21.295 4.949 -6.966 1.00 66.25 159 ARG A N 1
ATOM 1154 C CA . ARG A 1 159 ? 21.922 6.283 -6.930 1.00 66.25 159 ARG A CA 1
ATOM 1155 C C . ARG A 1 159 ? 20.896 7.402 -6.826 1.00 66.25 159 ARG A C 1
ATOM 1157 O O . ARG A 1 159 ? 21.222 8.376 -6.115 1.00 66.25 159 ARG A O 1
#